Protein AF-C0W5U9-F1 (afdb_monomer)

Mean predicted aligned error: 17.36 Å

Secondary structure (DSSP, 8-state):
--------------SHHHHHHHHHHS--HHHHHHHHHHHHHHHHHHHHHHHHHHHHHHHHH---GGG---SSHHHHHHHHHHHHHHHHHHSPPP-PPP--------S---------HHHHHHHHHHHHHT--

pLDDT: mean 80.81, std 14.6, range [40.78, 96.38]

Structure (mmCIF, N/CA/C/O backbone):
data_AF-C0W5U9-F1
#
_entry.id   AF-C0W5U9-F1
#
loop_
_atom_site.group_PDB
_atom_site.id
_atom_site.type_symbol
_atom_site.label_atom_id
_atom_site.label_alt_id
_atom_site.label_comp_id
_atom_site.label_asym_id
_atom_site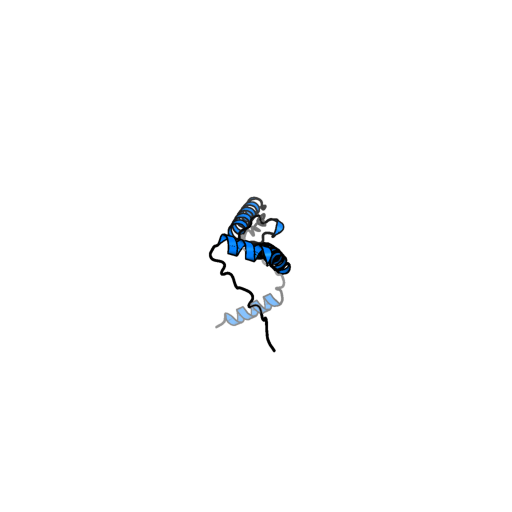.label_entity_id
_atom_site.label_seq_id
_atom_site.pdbx_PDB_ins_code
_atom_site.Cartn_x
_atom_site.Cartn_y
_atom_site.Cartn_z
_atom_site.occupancy
_atom_site.B_iso_or_equiv
_atom_site.auth_seq_id
_atom_site.auth_comp_id
_atom_site.auth_asym_id
_atom_site.auth_atom_id
_atom_site.pdbx_PDB_model_num
ATOM 1 N N . MET A 1 1 ? 40.653 -14.085 -58.252 1.00 40.78 1 MET A N 1
ATOM 2 C CA . MET A 1 1 ? 41.793 -13.172 -58.024 1.00 40.78 1 MET A CA 1
ATOM 3 C C . MET A 1 1 ? 41.263 -11.750 -58.123 1.00 40.78 1 MET A C 1
ATOM 5 O O . MET A 1 1 ? 40.642 -11.483 -59.145 1.00 40.78 1 MET A O 1
ATOM 9 N N . PRO A 1 2 ? 41.560 -10.839 -57.188 1.00 46.75 2 PRO A N 1
ATOM 10 C CA . PRO A 1 2 ? 41.322 -10.885 -55.741 1.00 46.75 2 PRO A CA 1
ATOM 11 C C . PRO A 1 2 ? 40.430 -9.712 -55.250 1.00 46.75 2 PRO A C 1
ATOM 13 O O . PRO A 1 2 ? 40.371 -8.662 -55.879 1.00 46.75 2 PRO A O 1
ATOM 16 N N . ASP A 1 3 ? 39.726 -9.972 -54.149 1.00 53.53 3 ASP A N 1
ATOM 17 C CA . ASP A 1 3 ? 39.347 -9.135 -52.996 1.00 53.53 3 ASP A CA 1
ATOM 18 C C . ASP A 1 3 ? 39.205 -7.605 -53.115 1.00 53.53 3 ASP A C 1
ATOM 20 O O . ASP A 1 3 ? 40.158 -6.872 -53.367 1.00 53.53 3 ASP A O 1
ATOM 24 N N . ALA A 1 4 ? 38.027 -7.128 -52.708 1.00 53.69 4 ALA A N 1
ATOM 25 C CA . ALA A 1 4 ? 37.893 -5.898 -51.935 1.00 53.69 4 ALA A CA 1
ATOM 26 C C . ALA A 1 4 ? 36.860 -6.148 -50.828 1.00 53.69 4 ALA A C 1
ATOM 28 O O . ALA A 1 4 ? 35.724 -5.682 -50.876 1.00 53.69 4 ALA A O 1
ATOM 29 N N . ASP A 1 5 ? 37.265 -6.964 -49.856 1.00 56.88 5 ASP A N 1
ATOM 30 C CA . ASP A 1 5 ? 36.725 -6.918 -48.502 1.00 56.88 5 ASP A CA 1
ATOM 31 C C . ASP A 1 5 ? 37.101 -5.536 -47.949 1.00 56.88 5 ASP A C 1
ATOM 33 O O . ASP A 1 5 ? 38.198 -5.340 -47.431 1.00 56.88 5 ASP A O 1
ATOM 37 N N . THR A 1 6 ? 36.279 -4.519 -48.230 1.00 59.97 6 THR A N 1
ATOM 38 C CA . THR A 1 6 ? 36.430 -3.195 -47.618 1.00 59.97 6 THR A CA 1
ATOM 39 C C . THR A 1 6 ? 36.214 -3.391 -46.125 1.00 59.97 6 THR A C 1
ATOM 41 O O . THR A 1 6 ? 35.080 -3.689 -45.739 1.00 59.97 6 THR A O 1
ATOM 44 N N . PRO A 1 7 ? 37.252 -3.256 -45.279 1.00 56.06 7 PRO A N 1
ATOM 45 C CA . PRO A 1 7 ? 37.036 -3.308 -43.850 1.00 56.06 7 PRO A CA 1
ATOM 46 C C . PRO A 1 7 ? 36.105 -2.149 -43.518 1.00 56.06 7 PRO A C 1
ATOM 48 O O . PRO A 1 7 ? 36.404 -1.003 -43.846 1.00 56.06 7 PRO A O 1
ATOM 51 N N . THR A 1 8 ? 3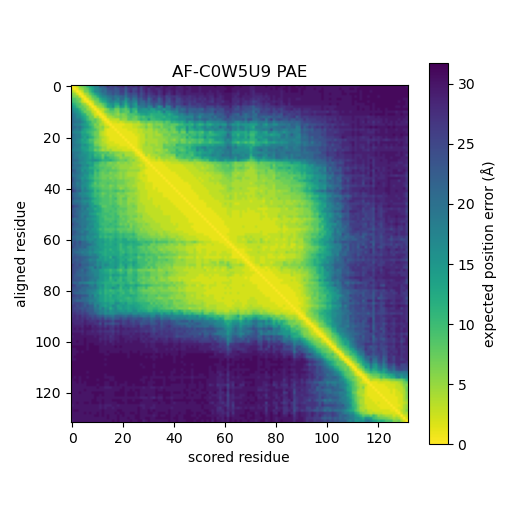4.952 -2.447 -42.923 1.00 63.91 8 THR A N 1
ATOM 52 C CA . THR A 1 8 ? 34.092 -1.434 -42.319 1.00 63.91 8 THR A CA 1
ATOM 53 C C . THR A 1 8 ? 34.971 -0.618 -41.375 1.00 63.91 8 THR A C 1
ATOM 55 O O . THR A 1 8 ? 35.405 -1.133 -40.344 1.00 63.91 8 THR A O 1
ATOM 58 N N . GLU A 1 9 ? 35.322 0.608 -41.766 1.00 59.59 9 GLU A N 1
ATOM 59 C CA . GLU A 1 9 ? 36.141 1.500 -40.953 1.00 59.59 9 GLU A CA 1
ATOM 60 C C . GLU A 1 9 ? 35.371 1.775 -39.661 1.00 59.59 9 GLU A C 1
ATOM 62 O O . GLU A 1 9 ? 34.356 2.469 -39.641 1.00 59.59 9 GLU A O 1
ATOM 67 N N . PHE A 1 10 ? 35.811 1.142 -38.575 1.00 58.50 10 PHE A N 1
ATOM 68 C CA . PHE A 1 10 ? 35.288 1.402 -37.246 1.00 58.50 10 PHE A CA 1
ATOM 69 C C . PHE A 1 10 ? 35.856 2.747 -36.798 1.00 58.50 10 PHE A C 1
ATOM 71 O O . PHE A 1 10 ? 36.955 2.806 -36.242 1.00 58.50 10 PHE A O 1
ATOM 78 N N . GLU A 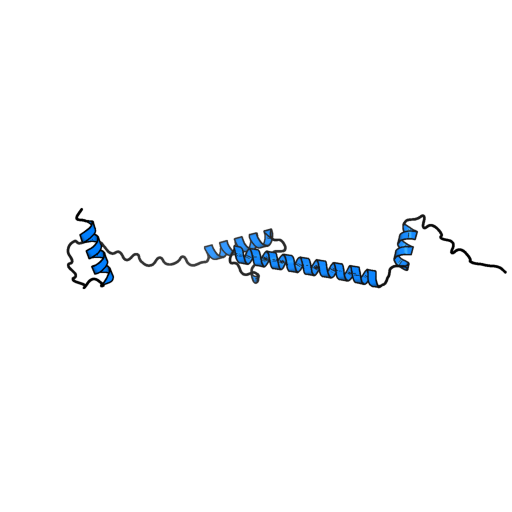1 11 ? 35.146 3.838 -37.084 1.00 70.94 11 GLU A N 1
ATOM 79 C CA . GLU A 1 11 ? 35.492 5.133 -36.507 1.00 70.94 11 GLU A CA 1
ATOM 80 C C . GLU A 1 11 ? 35.202 5.091 -35.000 1.00 70.94 11 GLU A C 1
ATOM 82 O O . GLU A 1 11 ? 34.051 4.895 -34.594 1.00 70.94 11 GLU A O 1
ATOM 87 N N . PRO A 1 12 ? 36.224 5.229 -34.136 1.00 75.25 12 PRO A N 1
ATOM 88 C CA . PRO A 1 12 ? 36.000 5.214 -32.705 1.00 75.25 12 PRO A CA 1
ATOM 89 C C . PRO A 1 12 ? 35.176 6.441 -32.320 1.00 75.25 12 PRO A C 1
ATOM 91 O O . PRO A 1 12 ? 35.543 7.582 -32.604 1.00 75.25 12 PRO A O 1
ATOM 94 N N . ILE A 1 13 ? 34.076 6.207 -31.616 1.00 74.00 13 ILE A N 1
ATOM 95 C CA . ILE A 1 13 ? 33.302 7.273 -30.993 1.00 74.00 13 ILE A CA 1
ATOM 96 C C . ILE A 1 13 ? 34.154 7.855 -29.856 1.00 74.00 13 ILE A C 1
ATOM 98 O O . ILE A 1 13 ? 34.289 7.258 -28.790 1.00 74.00 13 ILE A O 1
ATOM 102 N N . THR A 1 14 ? 34.787 9.000 -30.106 1.00 83.56 14 THR A N 1
ATOM 103 C CA . THR A 1 14 ? 35.732 9.633 -29.165 1.00 83.56 14 THR A CA 1
ATOM 104 C C . THR A 1 14 ? 35.085 10.675 -28.256 1.00 83.56 14 THR A C 1
ATOM 106 O O . THR A 1 14 ? 35.724 11.150 -27.316 1.00 83.56 14 THR A O 1
ATOM 109 N N . THR A 1 15 ? 33.821 11.025 -28.503 1.00 87.88 15 THR A N 1
ATOM 110 C CA . THR A 1 15 ? 33.077 12.022 -27.729 1.00 87.88 15 THR A CA 1
ATOM 111 C C . THR A 1 15 ? 31.788 11.428 -27.175 1.00 87.88 15 THR A C 1
ATOM 113 O O . THR A 1 15 ? 31.134 10.604 -27.813 1.00 87.88 15 THR A O 1
ATOM 116 N N . GLN A 1 16 ? 31.408 11.863 -25.973 1.00 86.06 16 GLN A N 1
ATOM 117 C CA . GLN A 1 16 ? 30.181 11.408 -25.318 1.00 86.06 16 GLN A CA 1
ATOM 118 C C . GLN A 1 16 ? 28.930 11.780 -26.127 1.00 86.06 16 GLN A C 1
ATOM 120 O O . GLN A 1 16 ? 28.040 10.958 -26.290 1.00 86.06 16 GLN A O 1
ATOM 125 N N . GLU A 1 17 ? 28.913 12.972 -26.726 1.00 85.88 17 GLU A N 1
ATOM 126 C CA . GLU A 1 17 ? 27.823 13.417 -27.600 1.00 85.88 17 GLU A CA 1
ATOM 127 C C . GLU A 1 17 ? 27.634 12.495 -28.817 1.00 85.88 17 GLU A C 1
ATOM 129 O O . GLU A 1 17 ? 26.507 12.146 -29.165 1.00 85.88 17 GLU A O 1
ATOM 134 N N . ALA A 1 18 ? 28.727 12.032 -29.434 1.00 84.38 18 ALA A N 1
ATOM 135 C CA . ALA A 1 18 ? 28.647 11.085 -30.544 1.00 84.38 18 ALA A CA 1
ATOM 136 C C . ALA A 1 18 ? 28.205 9.683 -30.083 1.00 84.38 18 ALA A C 1
ATOM 138 O O . ALA A 1 18 ? 27.534 8.977 -30.836 1.00 84.38 18 ALA A O 1
ATOM 139 N N . ALA A 1 19 ? 28.526 9.288 -28.846 1.00 83.69 19 ALA A N 1
ATOM 140 C CA . ALA A 1 19 ? 28.061 8.028 -28.262 1.00 83.69 19 ALA A CA 1
ATOM 141 C C . ALA A 1 19 ? 26.553 8.055 -28.013 1.00 83.69 19 ALA A C 1
ATOM 143 O O . ALA A 1 19 ? 25.851 7.127 -28.413 1.00 83.69 19 ALA A O 1
ATOM 144 N N . ASP A 1 20 ? 26.051 9.143 -27.434 1.00 86.00 20 ASP A N 1
ATOM 145 C CA . ASP A 1 20 ? 24.629 9.322 -27.153 1.00 86.00 20 ASP A CA 1
ATOM 146 C C . ASP A 1 20 ? 23.812 9.385 -28.457 1.00 86.00 20 ASP A C 1
ATOM 148 O O . ASP A 1 20 ? 22.760 8.753 -28.561 1.00 86.00 20 ASP A O 1
ATOM 152 N N . ALA A 1 21 ? 24.325 10.059 -29.495 1.00 85.12 21 ALA A N 1
ATOM 153 C CA . ALA A 1 21 ? 23.699 10.094 -30.819 1.00 85.12 21 ALA A CA 1
ATOM 154 C C . ALA A 1 21 ? 23.676 8.715 -31.508 1.00 85.12 21 ALA A C 1
ATOM 156 O O . ALA A 1 21 ? 22.687 8.353 -32.155 1.00 85.12 21 ALA A O 1
ATOM 157 N N . TYR A 1 22 ? 24.741 7.920 -31.359 1.00 84.06 22 TYR A N 1
ATOM 158 C CA . TYR A 1 22 ? 24.792 6.554 -31.881 1.00 84.06 22 TYR A CA 1
ATOM 159 C C . TYR A 1 22 ? 23.784 5.648 -31.167 1.00 84.06 22 TYR A C 1
ATOM 161 O O . TYR A 1 22 ? 23.008 4.959 -31.822 1.00 84.06 22 TYR A O 1
ATOM 169 N N . VAL A 1 23 ? 23.724 5.705 -29.834 1.00 85.81 23 VAL A N 1
ATOM 170 C CA . VAL A 1 23 ? 22.742 4.948 -29.044 1.00 85.81 23 VAL A CA 1
ATOM 171 C C . VAL A 1 23 ? 21.319 5.360 -29.409 1.00 85.81 23 VAL A C 1
ATOM 173 O O . VAL A 1 23 ? 20.495 4.488 -29.651 1.00 85.81 23 VAL A O 1
ATOM 176 N N . ALA A 1 24 ? 21.033 6.658 -29.527 1.00 83.19 24 ALA A N 1
ATOM 177 C CA . ALA A 1 24 ? 19.706 7.147 -29.899 1.00 83.19 24 ALA A CA 1
ATOM 178 C C . ALA A 1 24 ? 19.265 6.691 -31.302 1.00 83.19 24 ALA A C 1
ATOM 180 O O . ALA A 1 24 ? 18.083 6.444 -31.521 1.00 83.19 24 ALA A O 1
ATOM 181 N N . SER A 1 25 ? 20.201 6.564 -32.247 1.00 83.12 25 SER A N 1
ATOM 182 C CA . SER A 1 25 ? 19.919 6.119 -33.622 1.00 83.12 25 SER A CA 1
ATOM 183 C C . SER A 1 25 ? 19.889 4.597 -33.798 1.00 83.12 25 SER A C 1
ATOM 185 O O . SER A 1 25 ? 19.340 4.122 -34.789 1.00 83.12 25 SER A O 1
ATOM 187 N N . HIS A 1 26 ? 20.452 3.838 -32.854 1.00 84.19 26 HIS A N 1
ATOM 188 C CA . HIS A 1 26 ? 20.548 2.373 -32.910 1.00 84.19 26 HIS A CA 1
ATOM 189 C C . HIS A 1 26 ? 19.800 1.686 -31.761 1.00 84.19 26 HIS A C 1
ATOM 191 O O . HIS A 1 26 ? 20.011 0.498 -31.504 1.00 84.19 26 HIS A O 1
ATOM 197 N N . LEU A 1 27 ? 18.939 2.420 -31.053 1.00 85.00 27 LEU A N 1
ATOM 198 C CA . LEU A 1 27 ? 18.144 1.873 -29.966 1.00 85.00 27 LEU A CA 1
ATOM 199 C C . LEU A 1 27 ? 17.089 0.922 -30.547 1.00 85.00 27 LEU A C 1
ATOM 201 O O . LEU A 1 27 ? 16.296 1.354 -31.382 1.00 85.00 27 LEU A O 1
ATOM 205 N N . PRO A 1 28 ? 17.052 -0.358 -30.139 1.00 85.25 28 PRO A N 1
ATOM 206 C CA . PRO A 1 28 ? 16.000 -1.262 -30.586 1.00 85.25 28 PRO A CA 1
ATOM 207 C C . PRO A 1 28 ? 14.633 -0.758 -30.111 1.00 85.25 28 PRO A C 1
ATOM 209 O O . PRO A 1 28 ? 14.508 -0.365 -28.952 1.00 85.25 28 PRO A O 1
ATOM 212 N N . ASP A 1 29 ? 13.601 -0.833 -30.952 1.00 80.69 29 ASP A N 1
ATOM 213 C CA . ASP A 1 29 ? 12.235 -0.403 -30.592 1.00 80.69 29 ASP A CA 1
ATOM 214 C C . ASP A 1 29 ? 11.721 -1.089 -29.306 1.00 80.69 29 ASP A C 1
ATOM 216 O O . ASP A 1 29 ? 11.036 -0.485 -28.477 1.00 80.69 29 ASP A O 1
ATOM 220 N N . ASP A 1 30 ? 12.139 -2.337 -29.075 1.00 84.81 30 ASP A N 1
ATOM 221 C CA . ASP A 1 30 ? 11.808 -3.120 -27.879 1.00 84.81 30 ASP A CA 1
ATOM 222 C C . ASP A 1 30 ? 12.383 -2.536 -26.575 1.00 84.81 30 ASP A C 1
ATOM 224 O O . ASP A 1 30 ? 11.894 -2.844 -25.486 1.00 84.81 30 ASP A O 1
ATOM 228 N N . TYR A 1 31 ? 13.415 -1.692 -26.653 1.00 87.44 31 TYR A N 1
ATOM 229 C CA . TYR A 1 31 ? 14.049 -1.094 -25.481 1.00 87.44 31 TYR A CA 1
ATOM 230 C C . TYR A 1 31 ? 13.133 -0.078 -24.797 1.00 87.44 31 TYR A C 1
ATOM 232 O O . TYR A 1 31 ? 12.964 -0.124 -23.577 1.00 87.44 31 TYR A O 1
ATOM 240 N N . GLN A 1 32 ? 12.486 0.799 -25.572 1.00 87.38 32 GLN A N 1
ATOM 241 C CA . GLN A 1 32 ? 11.542 1.766 -25.011 1.00 87.38 32 GLN A CA 1
ATOM 242 C C . GLN A 1 32 ? 10.339 1.045 -24.394 1.00 87.38 32 GLN A C 1
ATOM 244 O O . GLN A 1 32 ? 9.937 1.347 -23.271 1.00 87.3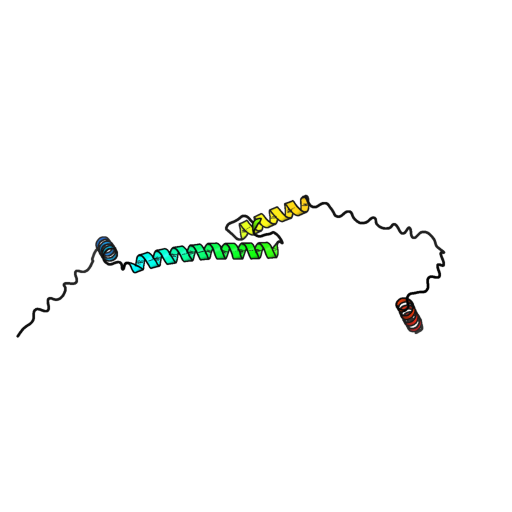8 32 GLN A O 1
ATOM 249 N N . HIS A 1 33 ? 9.839 0.005 -25.066 1.00 89.38 33 HIS A N 1
ATOM 250 C CA . HIS A 1 33 ? 8.787 -0.852 -24.524 1.00 89.38 33 HIS A CA 1
ATOM 251 C C . HIS A 1 33 ? 9.191 -1.549 -23.218 1.00 89.38 33 HIS A C 1
ATOM 253 O O . HIS A 1 33 ? 8.363 -1.695 -22.315 1.00 89.38 33 HIS A O 1
ATOM 259 N N . ALA A 1 34 ? 10.450 -1.973 -23.086 1.00 90.81 34 ALA A N 1
ATOM 260 C CA . ALA A 1 34 ? 10.959 -2.560 -21.851 1.00 90.81 34 ALA A CA 1
ATOM 261 C C . ALA A 1 34 ? 11.004 -1.542 -20.700 1.00 90.81 34 ALA A C 1
ATOM 263 O O . ALA A 1 34 ? 10.627 -1.893 -19.581 1.00 90.81 34 ALA A O 1
ATOM 264 N N . ILE A 1 35 ? 11.400 -0.292 -20.971 1.00 92.88 35 ILE A N 1
ATOM 265 C CA . ILE A 1 35 ? 11.384 0.798 -19.981 1.00 92.88 35 ILE A CA 1
ATOM 266 C C . ILE A 1 35 ? 9.956 1.095 -19.530 1.00 92.88 35 ILE A C 1
ATOM 268 O O . ILE A 1 35 ? 9.687 1.119 -18.330 1.00 92.88 35 ILE A O 1
ATOM 272 N N . ASP A 1 36 ? 9.029 1.265 -20.472 1.00 94.00 36 ASP A N 1
ATOM 273 C CA . ASP A 1 36 ? 7.637 1.586 -20.153 1.00 94.00 36 ASP A CA 1
ATOM 274 C C . ASP A 1 36 ? 6.995 0.468 -19.318 1.00 94.00 36 ASP A C 1
ATOM 276 O O . ASP A 1 36 ? 6.285 0.718 -18.339 1.00 94.00 36 ASP A O 1
ATOM 280 N N . ARG A 1 37 ? 7.302 -0.792 -19.652 1.00 94.56 37 ARG A N 1
ATOM 281 C CA . ARG A 1 37 ? 6.859 -1.953 -18.877 1.00 94.56 37 ARG A CA 1
ATOM 282 C C . ARG A 1 37 ? 7.481 -1.985 -17.483 1.00 94.56 37 ARG A C 1
ATOM 284 O O . ARG A 1 37 ? 6.777 -2.320 -16.533 1.00 94.56 37 ARG A O 1
ATOM 291 N N . ALA A 1 38 ? 8.766 -1.664 -17.349 1.00 95.44 38 ALA A N 1
ATOM 292 C CA . ALA A 1 38 ? 9.429 -1.592 -16.051 1.00 95.44 38 ALA A CA 1
ATOM 293 C C . ALA A 1 38 ? 8.781 -0.519 -15.163 1.00 95.44 38 ALA A C 1
ATOM 295 O O . ALA A 1 38 ? 8.387 -0.824 -14.040 1.00 95.44 38 ALA A O 1
ATOM 296 N N . ALA A 1 39 ? 8.549 0.681 -15.700 1.00 96.25 39 ALA A N 1
ATOM 297 C CA . ALA A 1 39 ? 7.886 1.768 -14.983 1.00 96.25 39 ALA A CA 1
ATOM 298 C C . ALA A 1 39 ? 6.454 1.400 -14.548 1.00 96.25 39 ALA A C 1
ATOM 300 O O . ALA A 1 39 ? 6.035 1.706 -13.429 1.00 96.25 39 ALA A O 1
ATOM 301 N N . GLN A 1 40 ? 5.698 0.699 -15.401 1.00 96.38 40 GLN A N 1
ATOM 302 C CA . GLN A 1 40 ? 4.363 0.215 -15.043 1.00 96.38 40 GLN A CA 1
ATOM 303 C C . GLN A 1 40 ? 4.415 -0.823 -13.913 1.00 96.38 40 GLN A C 1
ATOM 305 O O . GLN A 1 40 ? 3.634 -0.740 -12.968 1.00 96.38 40 GLN A O 1
ATOM 310 N N . LEU A 1 41 ? 5.355 -1.770 -13.975 1.00 95.88 41 LEU A N 1
ATOM 311 C CA . LEU A 1 41 ? 5.522 -2.785 -12.932 1.00 95.88 41 LEU A CA 1
ATOM 312 C C . LEU A 1 41 ? 5.947 -2.174 -11.594 1.00 95.88 41 LEU A C 1
ATOM 314 O O . LEU A 1 41 ? 5.481 -2.623 -10.551 1.00 95.88 41 LEU A O 1
ATOM 318 N N . GLU A 1 42 ? 6.797 -1.148 -11.607 1.00 95.38 42 GLU A N 1
ATOM 319 C CA . GLU A 1 42 ? 7.180 -0.412 -10.398 1.00 95.38 42 GLU A CA 1
ATOM 320 C C . GLU A 1 42 ? 5.976 0.276 -9.751 1.00 95.38 42 GLU A C 1
ATOM 322 O O . GLU A 1 42 ? 5.807 0.218 -8.531 1.00 95.38 42 GLU A O 1
ATOM 327 N N . LYS A 1 43 ? 5.095 0.867 -10.565 1.00 95.50 43 LYS A N 1
ATOM 328 C CA . LYS A 1 43 ? 3.847 1.466 -10.086 1.00 95.50 43 LYS A CA 1
ATOM 329 C C . LYS A 1 43 ? 2.909 0.421 -9.479 1.00 95.50 43 LYS A C 1
ATOM 331 O O . LYS A 1 43 ? 2.444 0.603 -8.355 1.00 95.50 43 LYS A O 1
ATOM 336 N N . ASP A 1 44 ? 2.684 -0.686 -10.180 1.00 93.81 44 ASP A N 1
ATOM 337 C CA . ASP A 1 44 ? 1.813 -1.768 -9.706 1.00 93.81 44 ASP A CA 1
ATOM 338 C C . ASP A 1 44 ? 2.358 -2.406 -8.415 1.00 93.81 44 ASP A C 1
ATOM 340 O O . ASP A 1 44 ? 1.603 -2.790 -7.513 1.00 93.81 44 ASP A O 1
ATOM 344 N N . LEU A 1 45 ? 3.686 -2.492 -8.297 1.00 95.44 45 LEU A N 1
ATOM 345 C CA . LEU A 1 45 ? 4.373 -2.959 -7.099 1.00 95.44 45 LEU A CA 1
ATOM 346 C C . LEU A 1 45 ? 4.176 -1.986 -5.934 1.00 95.44 45 LEU A C 1
ATOM 348 O O . LEU A 1 45 ? 3.858 -2.439 -4.833 1.00 95.44 45 LEU A O 1
ATOM 352 N N . ALA A 1 46 ? 4.308 -0.676 -6.156 1.00 92.94 46 ALA A N 1
ATOM 353 C CA . ALA A 1 46 ? 4.062 0.333 -5.127 1.00 92.94 46 ALA A CA 1
ATOM 354 C C . ALA A 1 46 ? 2.606 0.290 -4.622 1.00 92.94 46 ALA A C 1
ATOM 356 O O . ALA A 1 46 ? 2.368 0.285 -3.410 1.00 92.94 46 ALA A O 1
ATOM 357 N N . ASP A 1 47 ? 1.636 0.165 -5.532 1.00 92.75 47 ASP A N 1
ATOM 358 C CA . ASP A 1 47 ? 0.217 0.034 -5.186 1.00 92.75 47 ASP A CA 1
ATOM 359 C C . ASP A 1 47 ? -0.055 -1.252 -4.387 1.00 92.75 47 ASP A C 1
ATOM 361 O O . ASP A 1 47 ? -0.748 -1.231 -3.363 1.00 92.75 47 ASP A O 1
ATOM 365 N N . SER A 1 48 ? 0.559 -2.368 -4.790 1.00 92.81 48 SER A N 1
ATOM 366 C CA . SER A 1 48 ? 0.450 -3.652 -4.087 1.00 92.81 48 SER A CA 1
ATOM 367 C C . SER A 1 48 ? 1.069 -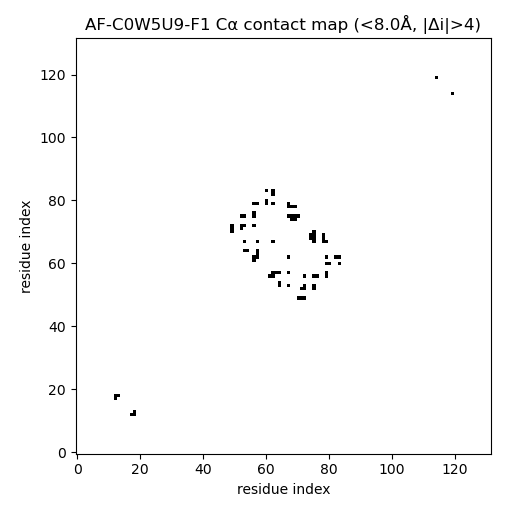3.604 -2.689 1.00 92.81 48 SER A C 1
ATOM 369 O O . SER A 1 48 ? 0.472 -4.087 -1.725 1.00 92.81 48 SER A O 1
ATOM 371 N N . GLN A 1 49 ? 2.248 -2.995 -2.542 1.00 93.56 49 GLN A N 1
ATOM 372 C CA . GLN A 1 49 ? 2.908 -2.822 -1.246 1.00 93.56 49 GLN A CA 1
ATOM 373 C C . GLN A 1 49 ? 2.070 -1.965 -0.300 1.00 93.56 49 GLN A C 1
ATOM 375 O O . GLN A 1 49 ? 1.910 -2.315 0.872 1.00 93.56 49 GLN A O 1
ATOM 380 N N . ARG A 1 50 ? 1.474 -0.885 -0.812 1.00 92.62 50 ARG A N 1
ATOM 381 C CA . ARG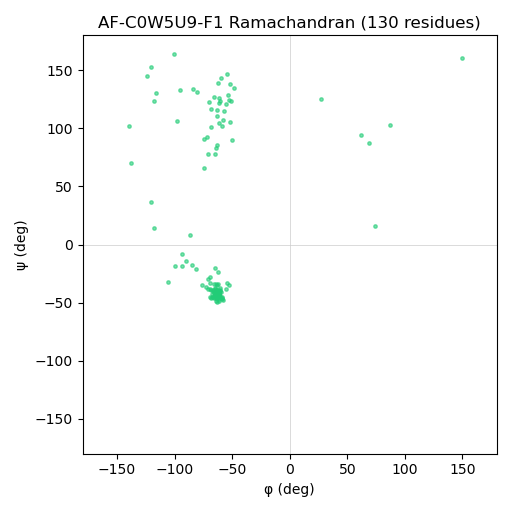 A 1 50 ? 0.558 -0.041 -0.045 1.00 92.62 50 ARG A CA 1
ATOM 382 C C . ARG A 1 50 ? -0.684 -0.814 0.395 1.00 92.62 50 ARG A C 1
ATOM 384 O O . ARG A 1 50 ? -1.064 -0.727 1.561 1.00 92.62 50 ARG A O 1
ATOM 391 N N . ALA A 1 51 ? -1.297 -1.589 -0.499 1.00 92.06 51 ALA A N 1
ATOM 392 C CA . ALA A 1 51 ? -2.461 -2.411 -0.171 1.00 92.06 51 ALA A CA 1
ATOM 393 C C . ALA A 1 51 ? -2.135 -3.462 0.905 1.00 92.06 51 ALA A C 1
ATOM 395 O O . ALA A 1 51 ? -2.900 -3.638 1.857 1.00 92.06 51 ALA A O 1
ATOM 396 N N . LEU A 1 52 ? -0.968 -4.109 0.807 1.00 93.69 52 LEU A N 1
ATOM 397 C CA . LEU A 1 52 ? -0.479 -5.037 1.826 1.00 93.69 52 LEU A CA 1
ATOM 398 C C . LEU A 1 52 ? -0.272 -4.335 3.171 1.00 93.69 52 LEU A C 1
ATOM 400 O O . LEU A 1 52 ? -0.785 -4.818 4.181 1.00 93.69 52 LEU A O 1
ATOM 404 N N . ALA A 1 53 ? 0.404 -3.185 3.196 1.00 92.81 53 ALA A N 1
ATOM 405 C CA . ALA A 1 53 ? 0.602 -2.410 4.418 1.00 92.81 53 ALA A CA 1
ATOM 406 C C . ALA A 1 53 ? -0.740 -2.007 5.051 1.00 92.81 53 ALA A C 1
ATOM 408 O O . ALA A 1 53 ? -0.948 -2.216 6.246 1.00 92.81 53 ALA A O 1
ATOM 409 N N . ALA A 1 54 ? -1.690 -1.522 4.250 1.00 93.25 54 ALA A N 1
ATOM 410 C CA . ALA A 1 54 ? -3.017 -1.155 4.730 1.00 93.25 54 ALA A CA 1
ATOM 411 C C . ALA A 1 54 ? -3.784 -2.365 5.291 1.00 93.25 54 ALA A C 1
ATOM 413 O O . ALA A 1 54 ? -4.403 -2.255 6.348 1.00 93.25 54 ALA A O 1
ATOM 414 N N . SER A 1 55 ? -3.688 -3.538 4.653 1.00 92.88 55 SER A N 1
ATOM 415 C CA . SER A 1 55 ? -4.302 -4.775 5.156 1.00 92.88 55 SER A CA 1
ATOM 416 C C . SER A 1 55 ? -3.708 -5.231 6.496 1.00 92.88 55 SER A C 1
ATOM 418 O O . SER A 1 55 ? -4.444 -5.647 7.392 1.00 92.88 55 SER A O 1
ATOM 420 N N . GLN A 1 56 ? -2.389 -5.095 6.673 1.00 93.06 56 GLN A N 1
ATOM 421 C CA . GLN A 1 56 ? -1.696 -5.443 7.915 1.00 93.06 56 GLN A CA 1
ATOM 422 C C . GLN A 1 56 ? -2.084 -4.497 9.053 1.00 93.06 56 GLN A C 1
ATOM 424 O O . GLN A 1 56 ? -2.403 -4.952 10.152 1.00 93.06 56 GLN A O 1
ATOM 429 N N . VAL A 1 57 ? -2.113 -3.189 8.783 1.00 93.94 57 VAL A N 1
ATOM 430 C CA . VAL A 1 57 ? -2.548 -2.180 9.758 1.00 93.94 57 VAL A CA 1
ATOM 431 C C . VAL A 1 57 ? -4.013 -2.394 10.128 1.00 93.94 57 VAL A C 1
ATOM 433 O O . VAL A 1 57 ? -4.350 -2.377 11.313 1.00 93.94 57 VAL A O 1
ATOM 436 N N . ALA A 1 58 ? -4.880 -2.665 9.152 1.00 93.06 58 ALA A N 1
ATOM 437 C CA . ALA A 1 58 ? -6.287 -2.967 9.388 1.00 93.06 58 ALA A CA 1
ATOM 438 C C . ALA A 1 58 ? -6.470 -4.197 10.290 1.00 93.06 58 ALA A C 1
ATOM 440 O O . ALA A 1 58 ? -7.207 -4.136 11.275 1.00 93.06 58 ALA A O 1
ATOM 441 N N . ALA A 1 59 ? -5.747 -5.287 10.014 1.00 91.75 59 ALA A N 1
ATOM 442 C CA . ALA A 1 59 ? -5.783 -6.499 10.830 1.00 91.75 59 ALA A CA 1
ATOM 443 C C . ALA A 1 59 ? -5.275 -6.262 12.264 1.00 91.75 59 ALA A C 1
ATOM 445 O O . ALA A 1 59 ? -5.862 -6.770 13.217 1.00 91.75 59 ALA A O 1
ATOM 446 N N . ALA A 1 60 ? -4.215 -5.466 12.432 1.00 92.44 60 ALA A N 1
ATOM 447 C CA . ALA A 1 60 ? -3.637 -5.173 13.742 1.00 92.44 60 ALA A CA 1
ATOM 448 C C . ALA A 1 60 ? -4.507 -4.227 14.591 1.00 92.44 60 ALA A C 1
ATOM 450 O O . ALA A 1 60 ? -4.580 -4.363 15.812 1.00 92.44 60 ALA A O 1
ATOM 451 N N . THR A 1 61 ? -5.160 -3.251 13.959 1.00 91.19 61 THR A N 1
ATOM 452 C CA . THR A 1 61 ? -5.881 -2.167 14.650 1.00 91.19 61 THR A CA 1
ATOM 453 C C . THR A 1 61 ? -7.392 -2.396 14.728 1.00 91.19 61 THR A C 1
ATOM 455 O O . THR A 1 61 ? -8.065 -1.786 15.566 1.00 91.19 61 THR A O 1
ATOM 458 N N . GLY A 1 62 ? -7.926 -3.287 13.887 1.00 90.88 62 GLY A N 1
ATOM 459 C CA . GLY A 1 62 ? -9.358 -3.536 13.731 1.00 90.88 62 GLY A CA 1
ATOM 460 C C . GLY A 1 62 ? -10.096 -2.424 12.979 1.00 90.88 62 GLY A C 1
ATOM 461 O O . GLY A 1 62 ? -11.318 -2.333 13.082 1.00 90.88 62 GLY A O 1
ATOM 462 N N . VAL A 1 63 ? -9.369 -1.552 12.274 1.00 92.62 63 VAL A N 1
ATOM 463 C CA . VAL A 1 63 ? -9.928 -0.470 11.452 1.00 92.62 63 VAL A CA 1
ATOM 464 C C . VAL A 1 63 ? -10.044 -0.954 10.000 1.00 92.62 63 VAL A C 1
ATOM 466 O O . VAL A 1 63 ? -9.084 -1.530 9.496 1.00 92.62 63 VAL A O 1
ATOM 469 N N . PRO A 1 64 ? -11.176 -0.747 9.300 1.00 92.81 64 PRO A N 1
ATOM 470 C CA . PRO A 1 64 ? -11.309 -1.127 7.893 1.00 92.81 64 PRO A CA 1
ATOM 471 C C . PRO A 1 64 ? -10.291 -0.419 6.995 1.00 92.81 64 PRO A C 1
ATOM 473 O O . PRO A 1 64 ? -10.029 0.768 7.175 1.00 92.81 64 PRO A O 1
ATOM 476 N N . VAL A 1 65 ? -9.784 -1.124 5.979 1.00 92.06 65 VAL A N 1
ATOM 477 C CA . VAL A 1 65 ? -8.813 -0.583 5.007 1.00 92.06 65 VAL A CA 1
ATOM 478 C C . VAL A 1 65 ? -9.336 0.686 4.327 1.00 92.06 65 VAL A C 1
ATOM 480 O O . VAL A 1 65 ? -8.585 1.638 4.160 1.00 92.06 65 VAL A O 1
ATOM 483 N N . GLU A 1 66 ? -10.633 0.732 4.008 1.00 92.44 66 GLU A N 1
ATOM 484 C CA . GLU A 1 66 ? -11.297 1.879 3.365 1.00 92.44 66 GLU A CA 1
ATOM 485 C C . GLU A 1 66 ? -11.258 3.165 4.205 1.00 92.44 66 GLU A C 1
ATOM 487 O O . GLU A 1 66 ? -11.363 4.261 3.660 1.00 92.44 66 GLU A O 1
ATOM 492 N N . ALA A 1 67 ? -11.108 3.043 5.527 1.00 91.06 67 ALA A N 1
ATOM 493 C CA . ALA A 1 67 ? -11.026 4.183 6.434 1.00 91.06 67 ALA A CA 1
ATOM 494 C C . ALA A 1 67 ? -9.583 4.670 6.649 1.00 91.06 67 ALA A C 1
ATOM 496 O O . ALA A 1 67 ? -9.389 5.764 7.177 1.00 91.06 67 ALA A O 1
ATOM 497 N N . LEU A 1 68 ? -8.571 3.881 6.267 1.00 92.56 68 LEU A N 1
ATOM 498 C CA . LEU A 1 68 ? -7.168 4.237 6.462 1.00 92.56 68 LEU A CA 1
ATOM 499 C C . LEU A 1 68 ? -6.693 5.208 5.380 1.00 92.56 68 LEU A C 1
ATOM 501 O O . LEU A 1 68 ? -6.844 4.976 4.182 1.00 92.56 68 LEU A O 1
ATOM 505 N N . THR A 1 69 ? -6.050 6.285 5.817 1.00 91.00 69 THR A N 1
ATOM 506 C CA . THR A 1 69 ? -5.490 7.315 4.939 1.00 91.00 69 THR A CA 1
ATOM 507 C C . THR A 1 69 ? -3.980 7.360 5.090 1.00 91.00 69 THR A C 1
ATOM 509 O O . THR A 1 69 ? -3.481 7.456 6.208 1.00 91.00 69 THR A O 1
ATOM 512 N N . GLY A 1 70 ? -3.257 7.333 3.975 1.00 89.62 70 GLY A N 1
ATOM 513 C CA . GLY A 1 70 ? -1.797 7.372 3.976 1.00 89.62 70 GLY A CA 1
ATOM 514 C C . GLY A 1 70 ? -1.197 6.618 2.800 1.00 89.62 70 GLY A C 1
ATOM 515 O O . GLY A 1 70 ? -1.863 5.794 2.160 1.00 89.62 70 GLY A O 1
ATOM 516 N N . THR A 1 71 ? 0.054 6.935 2.504 1.00 86.50 71 THR A N 1
ATOM 517 C CA . THR A 1 71 ? 0.878 6.274 1.483 1.00 86.50 71 THR A CA 1
ATOM 518 C C . THR A 1 71 ? 1.927 5.369 2.112 1.00 86.50 71 THR A C 1
ATOM 520 O O . THR A 1 71 ? 2.229 4.312 1.562 1.00 86.50 71 THR A O 1
ATOM 523 N N . THR A 1 72 ? 2.418 5.742 3.291 1.00 90.69 72 THR A N 1
ATOM 524 C CA . THR A 1 72 ? 3.400 4.981 4.063 1.00 90.69 72 THR A CA 1
ATOM 525 C C . THR A 1 72 ? 2.736 4.204 5.192 1.00 90.69 72 THR A C 1
ATOM 527 O O . THR A 1 72 ? 1.593 4.461 5.583 1.00 90.69 72 THR A O 1
ATOM 530 N N . ARG A 1 73 ? 3.463 3.231 5.740 1.00 88.12 73 ARG A N 1
ATOM 531 C CA . ARG A 1 73 ? 2.981 2.422 6.858 1.00 88.12 73 ARG A CA 1
ATOM 532 C C . ARG A 1 73 ? 2.724 3.279 8.098 1.00 88.12 73 ARG A C 1
ATOM 534 O O . ARG A 1 73 ? 1.705 3.104 8.757 1.00 88.12 73 ARG A O 1
ATOM 541 N N . GLU A 1 74 ? 3.616 4.215 8.383 1.00 90.88 74 GLU A N 1
ATOM 542 C CA . GLU A 1 74 ? 3.552 5.101 9.542 1.00 90.88 74 GLU A CA 1
ATOM 543 C C . GLU A 1 74 ? 2.319 6.010 9.470 1.00 90.88 74 GLU A C 1
ATOM 545 O O . GLU A 1 74 ? 1.613 6.187 10.463 1.00 90.88 74 GLU A O 1
ATOM 550 N N . GLU A 1 75 ? 2.010 6.537 8.281 1.00 91.56 75 GLU A N 1
ATOM 551 C CA . GLU A 1 75 ? 0.799 7.330 8.048 1.00 91.56 75 GLU A CA 1
ATOM 552 C C . GLU A 1 75 ? -0.473 6.499 8.257 1.00 91.56 75 GLU A C 1
ATOM 554 O O . GLU A 1 75 ? -1.413 6.960 8.910 1.00 91.56 75 GLU A O 1
ATOM 559 N N . LEU A 1 76 ? -0.489 5.257 7.759 1.00 93.25 76 LEU A N 1
ATOM 560 C CA . LEU A 1 76 ? -1.612 4.336 7.946 1.00 93.25 76 LEU A CA 1
ATOM 561 C C . LEU A 1 76 ? -1.822 4.004 9.432 1.00 93.25 76 LEU A C 1
ATOM 563 O O . LEU A 1 76 ? -2.956 4.013 9.912 1.00 93.25 76 LEU A O 1
ATOM 567 N N . GLU A 1 77 ? -0.748 3.752 10.184 1.00 92.31 77 GLU A N 1
ATOM 568 C CA . GLU A 1 77 ? -0.806 3.473 11.625 1.00 92.31 77 GLU A CA 1
ATOM 569 C C . GLU A 1 77 ? -1.265 4.697 12.436 1.00 92.31 77 GLU A C 1
ATOM 571 O O . GLU A 1 77 ? -2.074 4.565 13.366 1.00 92.31 77 GLU A O 1
ATOM 576 N N . ALA A 1 78 ? -0.812 5.898 12.069 1.00 94.56 78 ALA A N 1
ATOM 577 C CA . ALA A 1 78 ? -1.257 7.146 12.682 1.00 94.56 78 ALA A CA 1
ATOM 578 C C . ALA A 1 78 ? -2.752 7.398 12.423 1.00 94.56 78 ALA A C 1
ATOM 580 O O . ALA A 1 78 ? -3.502 7.680 13.361 1.00 94.56 78 ALA A O 1
ATOM 581 N N . SER A 1 79 ? -3.203 7.219 11.177 1.00 93.31 79 SER A N 1
ATOM 582 C CA . SER A 1 79 ? -4.619 7.308 10.797 1.00 93.31 79 SER A CA 1
ATOM 583 C C . SER A 1 79 ? -5.471 6.308 11.587 1.00 93.31 79 SER A C 1
ATOM 585 O O . SER A 1 79 ? -6.461 6.687 12.221 1.00 93.31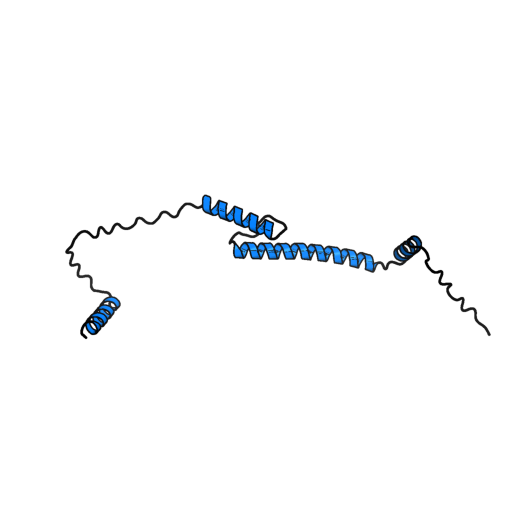 79 SER A O 1
ATOM 587 N N . ALA A 1 80 ? -5.034 5.047 11.671 1.00 94.56 80 ALA A N 1
ATOM 588 C CA . ALA A 1 80 ? -5.725 4.018 12.445 1.00 94.56 80 ALA A CA 1
ATOM 589 C C . ALA A 1 80 ? -5.814 4.373 13.938 1.00 94.56 80 ALA A C 1
ATOM 591 O O . ALA A 1 80 ? -6.842 4.150 14.582 1.00 94.56 80 ALA A O 1
ATOM 592 N N . SER A 1 81 ? -4.747 4.947 14.496 1.00 93.00 81 SER A N 1
ATOM 593 C CA . SER A 1 81 ? -4.696 5.368 15.897 1.00 93.00 81 SER A CA 1
ATOM 594 C C . SER A 1 81 ? -5.686 6.495 16.192 1.00 93.00 81 SER A C 1
ATOM 596 O O . SER A 1 81 ? -6.419 6.414 17.180 1.00 93.00 81 SER A O 1
ATOM 598 N N . LEU A 1 82 ? -5.772 7.497 15.311 1.00 93.00 82 LEU A N 1
ATOM 599 C CA . LEU A 1 82 ? -6.753 8.582 15.413 1.00 93.00 82 LEU A CA 1
ATOM 600 C C . LEU A 1 82 ? -8.190 8.051 15.339 1.00 93.00 82 LEU A C 1
ATOM 602 O O . LEU A 1 82 ? -9.032 8.426 16.156 1.00 93.00 82 LEU A O 1
ATOM 606 N N . LEU A 1 83 ? -8.463 7.126 14.416 1.00 93.06 83 LEU A N 1
ATOM 607 C CA . LEU A 1 83 ? -9.786 6.514 14.267 1.00 93.06 83 LEU A CA 1
ATOM 608 C C . LEU A 1 83 ? -10.186 5.687 15.492 1.00 93.06 83 LEU A C 1
ATOM 610 O O . LEU A 1 83 ? -11.330 5.765 15.944 1.00 93.06 83 LEU A O 1
ATOM 614 N N . ARG A 1 84 ? -9.249 4.931 16.075 1.00 93.12 84 ARG A N 1
ATOM 615 C CA . ARG A 1 84 ? -9.491 4.199 17.327 1.00 93.12 84 ARG A CA 1
ATOM 616 C C . ARG A 1 84 ? -9.775 5.151 18.479 1.00 93.12 84 ARG A C 1
ATOM 618 O O . ARG A 1 84 ? -10.740 4.936 19.205 1.00 93.12 84 ARG A O 1
ATOM 625 N N . GLN A 1 85 ? -8.991 6.218 18.615 1.00 93.56 85 GLN A N 1
ATOM 626 C CA . GLN A 1 85 ? -9.207 7.214 19.659 1.00 93.56 85 GLN A CA 1
ATOM 627 C C . GLN A 1 85 ? -10.584 7.880 19.527 1.00 93.56 85 GLN A C 1
ATOM 629 O O . GLN A 1 85 ? -11.306 7.998 20.516 1.00 93.56 85 GLN A O 1
ATOM 634 N N . TRP A 1 86 ? -10.978 8.263 18.311 1.00 92.94 86 TRP A N 1
ATOM 635 C CA . TRP A 1 86 ? -12.302 8.820 18.040 1.00 92.94 86 TRP A CA 1
ATOM 636 C C . TRP A 1 86 ? -13.425 7.830 18.375 1.00 92.94 86 TRP A C 1
ATOM 638 O O . TRP A 1 86 ? -14.400 8.191 19.040 1.00 92.94 86 TRP A O 1
ATOM 648 N N . ARG A 1 87 ? -13.277 6.562 17.974 1.00 91.62 87 ARG A N 1
ATOM 649 C CA . ARG A 1 87 ? -14.231 5.496 18.302 1.00 91.62 87 ARG A CA 1
ATOM 650 C C . ARG A 1 87 ? -14.377 5.329 19.812 1.00 91.62 87 ARG A C 1
ATOM 652 O O . ARG A 1 87 ? -15.492 5.248 20.313 1.00 91.62 87 ARG A O 1
ATOM 659 N N . ASP A 1 88 ? -13.270 5.295 20.543 1.00 89.56 88 ASP A N 1
ATOM 660 C CA . ASP A 1 88 ? -13.285 5.074 21.988 1.00 89.56 88 ASP A CA 1
ATOM 661 C C . ASP A 1 88 ? -13.888 6.280 22.748 1.00 89.56 88 ASP A C 1
ATOM 663 O O . ASP A 1 88 ? -14.502 6.101 23.799 1.00 89.56 88 ASP A O 1
ATOM 667 N N . GLN A 1 89 ? -13.781 7.500 22.204 1.00 90.00 89 GLN A N 1
ATOM 668 C CA . GLN A 1 89 ? -14.427 8.705 22.751 1.00 90.00 89 GLN A CA 1
ATOM 669 C C . GLN A 1 89 ? -15.934 8.774 22.467 1.00 90.00 89 GLN A C 1
ATOM 671 O O . GLN A 1 89 ? -16.692 9.300 23.283 1.00 90.00 89 GLN A O 1
ATOM 676 N N . THR A 1 90 ? -16.369 8.276 21.310 1.00 87.88 90 THR A N 1
ATOM 677 C CA . THR A 1 90 ? -17.766 8.358 20.850 1.00 87.88 90 THR A CA 1
ATOM 678 C C . THR A 1 90 ? -18.599 7.136 21.218 1.00 87.88 90 THR A C 1
ATOM 680 O O . THR A 1 90 ? -19.829 7.220 21.244 1.00 87.88 90 THR A O 1
ATOM 683 N N . ALA A 1 91 ? -17.959 6.009 21.540 1.00 83.19 91 ALA A N 1
ATOM 684 C CA . ALA A 1 91 ? -18.652 4.804 21.953 1.00 83.19 91 ALA A CA 1
ATOM 685 C C . ALA A 1 91 ? -19.453 5.063 23.245 1.00 83.19 91 ALA A C 1
ATOM 687 O O . ALA A 1 91 ? -18.888 5.499 24.257 1.00 83.19 91 ALA A O 1
ATOM 688 N N . PRO A 1 92 ? -20.769 4.775 23.260 1.00 78.12 92 PRO A N 1
ATOM 689 C CA . PRO A 1 92 ? -21.546 4.866 24.482 1.00 78.12 92 PRO A CA 1
ATOM 690 C C . PRO A 1 92 ? -20.953 3.896 25.503 1.00 78.12 92 PRO A C 1
ATOM 692 O O . PRO A 1 92 ? -20.830 2.697 25.241 1.00 78.12 92 PRO A O 1
ATOM 695 N N . LYS A 1 93 ? -20.578 4.414 26.680 1.00 79.38 93 LYS A N 1
ATOM 696 C CA . LYS A 1 93 ? -20.078 3.577 27.775 1.00 79.38 93 LYS A CA 1
ATOM 697 C C . LYS A 1 93 ? -21.111 2.480 28.036 1.00 79.38 93 LYS A C 1
ATOM 699 O O . LYS A 1 93 ? -22.289 2.819 28.204 1.00 79.38 93 LYS A O 1
ATOM 704 N N . PRO A 1 94 ? -20.717 1.194 28.074 1.00 75.56 94 PRO A N 1
ATOM 705 C CA . PRO A 1 94 ? -21.666 0.133 28.357 1.00 75.56 94 PRO A CA 1
ATOM 706 C C . PRO A 1 94 ? -22.335 0.460 29.689 1.00 75.56 94 PRO A C 1
ATOM 708 O O . PRO A 1 94 ? -21.656 0.641 30.705 1.00 75.56 94 PRO A O 1
ATOM 711 N N . LYS A 1 95 ? -23.667 0.607 29.677 1.00 75.62 95 LYS A N 1
ATOM 712 C CA . LYS A 1 95 ? -24.442 0.742 30.910 1.00 75.62 95 LYS A CA 1
ATOM 713 C C . LYS A 1 95 ? -24.146 -0.512 31.713 1.00 75.62 95 LYS A C 1
ATOM 715 O O . LYS A 1 95 ? -24.571 -1.600 31.330 1.00 75.62 95 LYS A O 1
ATOM 720 N N . ARG A 1 96 ? -23.356 -0.365 32.779 1.00 74.62 96 ARG A N 1
ATOM 721 C CA . ARG A 1 96 ? -23.076 -1.462 33.698 1.00 74.62 96 ARG A CA 1
ATOM 722 C C . ARG A 1 96 ? -24.442 -2.013 34.115 1.00 74.62 96 ARG A C 1
ATOM 724 O O . ARG A 1 96 ? -25.269 -1.203 34.547 1.00 74.62 96 ARG A O 1
ATOM 731 N N . PRO A 1 97 ? -24.718 -3.318 33.930 1.00 76.75 97 PRO A N 1
ATOM 732 C CA . PRO A 1 97 ? -25.965 -3.876 34.423 1.00 76.75 97 PRO A CA 1
ATOM 733 C C . PRO A 1 97 ? -26.073 -3.494 35.902 1.00 76.75 97 PRO A C 1
ATOM 735 O O . PRO A 1 97 ? -25.034 -3.479 36.584 1.00 76.75 97 PRO A O 1
ATOM 738 N N . PRO A 1 98 ? -27.267 -3.091 36.377 1.00 73.81 98 PRO A N 1
ATOM 739 C CA . PRO A 1 98 ? -27.437 -2.765 37.780 1.00 73.81 98 PRO A CA 1
ATOM 740 C C . PRO A 1 98 ? -26.879 -3.945 38.563 1.00 73.81 98 PRO A C 1
ATOM 742 O O . PRO A 1 98 ? -27.234 -5.097 38.302 1.00 73.81 98 PRO A O 1
ATOM 745 N N . LEU A 1 99 ? -25.916 -3.655 39.439 1.00 71.06 99 LEU A N 1
ATOM 746 C CA . LEU A 1 99 ? -25.440 -4.654 40.373 1.00 71.06 99 LEU A CA 1
ATOM 747 C C . LEU A 1 99 ? -26.707 -5.058 41.116 1.00 71.06 99 LEU A C 1
ATOM 749 O O . LEU A 1 99 ? -27.358 -4.195 41.703 1.00 71.06 99 LEU A O 1
ATOM 753 N N . HIS A 1 100 ? -27.144 -6.308 40.964 1.00 65.50 100 HIS A N 1
ATOM 754 C CA . HIS A 1 100 ? -28.201 -6.812 41.816 1.00 65.50 100 HIS A CA 1
ATOM 755 C C . HIS A 1 100 ? -27.643 -6.664 43.222 1.00 65.50 100 HIS A C 1
ATOM 757 O O . HIS A 1 100 ? -26.770 -7.433 43.624 1.00 65.50 100 HIS A O 1
ATOM 763 N N . ASP A 1 101 ? -28.092 -5.625 43.921 1.00 59.06 101 ASP A N 1
ATOM 764 C CA . ASP A 1 101 ? -27.924 -5.477 45.349 1.00 59.06 101 ASP A CA 1
ATOM 765 C C . ASP A 1 101 ? -28.738 -6.617 45.950 1.00 59.06 101 ASP A C 1
ATOM 767 O O . ASP A 1 101 ? -29.863 -6.459 46.424 1.00 59.06 101 ASP A O 1
ATOM 771 N N . THR A 1 102 ? -28.171 -7.823 45.901 1.00 60.84 102 THR A N 1
ATOM 772 C CA . THR A 1 102 ? -28.466 -8.849 46.875 1.00 60.84 102 THR A CA 1
ATOM 773 C C . THR A 1 102 ? -27.945 -8.259 48.169 1.00 60.84 102 THR A C 1
ATOM 775 O O . THR A 1 102 ? -26.796 -8.465 48.561 1.00 60.84 102 THR A O 1
ATOM 778 N N . SER A 1 103 ? -28.782 -7.421 48.775 1.00 58.56 103 SER A N 1
ATOM 779 C CA . SER A 1 103 ? -28.746 -7.096 50.181 1.00 58.56 103 SER A CA 1
ATOM 780 C C . SER A 1 103 ? -28.700 -8.438 50.899 1.00 58.56 103 SER A C 1
ATOM 782 O O . SER A 1 103 ? -29.720 -9.067 51.166 1.00 58.56 103 SER A O 1
ATOM 784 N N . LEU A 1 104 ? -27.485 -8.930 51.136 1.00 58.00 104 LEU A N 1
ATOM 785 C CA . LEU A 1 104 ? -27.197 -10.034 52.032 1.00 58.00 104 LEU A CA 1
ATOM 786 C C . LEU A 1 104 ? -27.341 -9.468 53.444 1.00 58.00 104 LEU A C 1
ATOM 788 O O . LEU A 1 104 ? -26.383 -9.308 54.196 1.00 58.00 104 LEU A O 1
ATOM 792 N N . LYS A 1 105 ? -28.575 -9.092 53.770 1.00 57.19 105 LYS A N 1
ATOM 793 C CA . LYS A 1 105 ? -29.040 -8.830 55.116 1.00 57.19 105 LYS A CA 1
ATOM 794 C C . LYS A 1 105 ? -30.136 -9.852 55.381 1.00 57.19 105 LYS A C 1
ATOM 796 O O . LYS A 1 105 ? -31.139 -9.880 54.674 1.00 57.19 105 LYS A O 1
ATOM 801 N N . SER A 1 106 ? -29.930 -10.609 56.456 1.00 49.34 106 SER A N 1
ATOM 802 C CA . SER A 1 106 ? -30.779 -11.681 56.999 1.00 49.34 106 SER A CA 1
ATOM 803 C C . SER A 1 106 ? -30.449 -13.031 56.344 1.00 49.34 106 SER A C 1
ATOM 805 O O . SER A 1 106 ? -30.742 -13.268 55.185 1.00 49.34 106 SER A O 1
ATOM 807 N N . GLY A 1 107 ? -29.728 -13.948 56.991 1.00 54.91 107 GLY A N 1
ATOM 808 C CA . GLY A 1 107 ? -30.038 -14.426 58.334 1.00 54.91 107 GLY A CA 1
ATOM 809 C C . GLY A 1 107 ? -31.418 -15.081 58.293 1.00 54.91 107 GLY A C 1
ATOM 810 O O . GLY A 1 107 ? -32.408 -14.375 58.406 1.00 54.91 107 GLY A O 1
ATOM 811 N N . ALA A 1 108 ? -31.457 -16.403 58.103 1.00 51.56 108 ALA A N 1
ATOM 812 C CA . ALA A 1 108 ? -32.655 -17.250 58.079 1.00 51.56 108 ALA A CA 1
ATOM 813 C C . ALA A 1 108 ? -33.625 -17.064 56.888 1.00 51.56 108 ALA A C 1
ATOM 815 O O . ALA A 1 108 ? -34.656 -16.411 56.991 1.00 51.56 108 ALA A O 1
ATOM 816 N N . ALA A 1 109 ? -33.371 -17.780 55.790 1.00 45.25 109 ALA A N 1
ATOM 817 C CA . ALA A 1 109 ? -34.443 -18.273 54.927 1.00 45.25 109 ALA A CA 1
ATOM 818 C C . ALA A 1 109 ? -34.098 -19.696 54.475 1.00 45.25 109 ALA A C 1
ATOM 820 O O . ALA A 1 109 ? -33.246 -19.922 53.622 1.00 45.25 109 ALA A O 1
ATOM 821 N N . SER A 1 110 ? -34.741 -20.673 55.108 1.00 51.91 110 SER A N 1
ATOM 822 C CA . SER A 1 110 ? -34.779 -22.052 54.645 1.00 51.91 110 SER A CA 1
ATOM 823 C C . SER A 1 110 ? -35.673 -22.133 53.403 1.00 51.91 110 SER A C 1
ATOM 825 O O . SER A 1 110 ? -36.883 -22.312 53.535 1.00 51.91 110 SER A O 1
ATOM 827 N N . SER A 1 111 ? -35.119 -22.013 52.198 1.00 44.88 111 SER A N 1
ATOM 828 C CA . SER A 1 111 ? -35.814 -22.468 50.990 1.00 44.88 111 SER A CA 1
ATOM 829 C C . SER A 1 111 ? -35.295 -23.856 50.615 1.00 44.88 111 SER A C 1
ATOM 831 O O . SER A 1 111 ? -34.162 -24.047 50.177 1.00 44.88 111 SER A O 1
ATOM 833 N N . LYS A 1 112 ? -36.137 -24.865 50.858 1.00 54.75 112 LYS A N 1
ATOM 834 C CA . LYS A 1 112 ? -35.985 -26.219 50.320 1.00 54.75 112 LYS A CA 1
ATOM 835 C C . LYS A 1 112 ? -36.27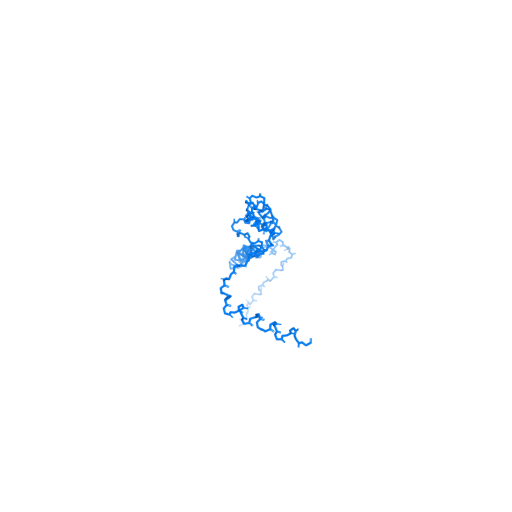5 -26.181 48.814 1.00 54.75 112 LYS A C 1
ATOM 837 O O . LYS A 1 112 ? -37.354 -26.578 48.392 1.00 54.75 112 LYS A O 1
ATOM 842 N N . GLU A 1 113 ? -35.326 -25.720 48.010 1.00 60.72 113 GLU A N 1
ATOM 843 C CA . GLU A 1 113 ? -35.274 -26.095 46.593 1.00 60.72 113 GLU A CA 1
ATOM 844 C C . GLU A 1 113 ? -34.533 -27.443 46.496 1.00 60.72 113 GLU A C 1
ATOM 846 O O . GLU A 1 113 ? -33.479 -27.593 47.129 1.00 60.72 113 GLU A O 1
ATOM 851 N N . PRO A 1 114 ? -35.023 -28.448 45.742 1.00 60.69 114 PRO A N 1
ATOM 852 C CA . PRO A 1 114 ? -34.239 -29.651 45.507 1.00 60.69 114 PRO A CA 1
ATOM 853 C C . PRO A 1 114 ? -32.978 -29.263 44.727 1.00 60.69 114 PRO A C 1
ATOM 855 O O . PRO A 1 114 ? -33.047 -28.777 43.598 1.00 60.69 114 PRO A O 1
ATOM 858 N N . LEU A 1 115 ? -31.814 -29.454 45.354 1.00 65.81 115 LEU A N 1
ATOM 859 C CA . LEU A 1 115 ? -30.508 -29.280 44.722 1.00 65.81 115 LEU A CA 1
ATOM 860 C C . LEU A 1 115 ? -30.492 -30.010 43.376 1.00 65.81 115 LEU A C 1
ATOM 862 O O . LEU A 1 115 ? -30.900 -31.170 43.287 1.00 65.81 115 LEU A O 1
ATOM 866 N N . SER A 1 116 ? -29.977 -29.353 42.334 1.00 74.69 116 SER A N 1
ATOM 867 C CA . SER A 1 116 ? -29.747 -30.028 41.057 1.00 74.69 116 SER A CA 1
ATOM 868 C C . SER A 1 116 ? -28.875 -31.279 41.283 1.00 74.69 116 SER A C 1
ATOM 870 O O . SER A 1 116 ? -27.994 -31.254 42.151 1.00 74.69 116 SER A O 1
ATOM 872 N N . PRO A 1 117 ? -29.058 -32.375 40.521 1.00 75.31 117 PRO A N 1
ATOM 873 C CA . PRO A 1 117 ? -28.347 -33.638 40.765 1.00 75.31 117 PRO A CA 1
ATOM 874 C C . PRO A 1 117 ? -26.820 -33.479 40.858 1.00 75.31 117 PRO A C 1
ATOM 876 O O . PRO A 1 117 ? -26.158 -34.115 41.677 1.00 75.31 117 PRO A O 1
ATOM 879 N N . LYS A 1 118 ? -26.258 -32.551 40.072 1.00 79.88 118 LYS A N 1
ATOM 880 C CA . LYS A 1 118 ? -24.831 -32.201 40.092 1.00 79.88 118 LYS A CA 1
ATOM 881 C C . LYS A 1 118 ? -24.408 -31.495 41.386 1.00 79.88 118 LYS A C 1
ATOM 883 O O . LYS A 1 118 ? -23.322 -31.762 41.898 1.00 79.88 118 LYS A O 1
ATOM 888 N N . ALA A 1 119 ? -25.248 -30.611 41.921 1.00 82.25 119 ALA A N 1
ATOM 889 C CA . ALA A 1 119 ? -24.985 -29.926 43.183 1.00 82.25 119 ALA A CA 1
ATOM 890 C C . ALA A 1 119 ? -25.052 -30.894 44.376 1.00 82.25 119 ALA A C 1
ATOM 892 O O . ALA A 1 119 ? -24.197 -30.824 45.260 1.00 82.25 119 ALA A O 1
ATOM 893 N N . ALA A 1 120 ? -25.991 -31.846 44.359 1.00 80.62 120 ALA A N 1
ATOM 894 C CA . ALA A 1 120 ? -26.092 -32.900 45.369 1.00 80.62 120 ALA A CA 1
ATOM 895 C C . ALA A 1 120 ? -24.867 -33.835 45.359 1.00 80.62 120 ALA A C 1
ATOM 897 O O . ALA A 1 120 ? -24.267 -34.079 46.406 1.00 80.62 120 ALA A O 1
ATOM 898 N N . ALA A 1 121 ? -24.426 -34.283 44.176 1.00 84.44 121 ALA A N 1
ATOM 899 C CA . ALA A 1 121 ? -23.227 -35.113 44.038 1.00 84.44 121 ALA A CA 1
ATOM 900 C C . ALA A 1 121 ? -21.956 -34.390 44.524 1.00 84.44 121 ALA A C 1
ATOM 902 O O . ALA A 1 121 ? -21.141 -34.958 45.250 1.00 84.44 121 ALA A O 1
ATOM 903 N N . ALA A 1 122 ? -21.804 -33.105 44.183 1.00 84.69 122 ALA A N 1
ATOM 904 C CA . ALA A 1 122 ? -20.677 -32.301 44.649 1.00 84.69 122 ALA A CA 1
ATOM 905 C C . ALA A 1 122 ? -20.699 -32.074 46.171 1.00 84.69 122 ALA A C 1
ATOM 907 O O . ALA A 1 122 ? -19.642 -31.997 46.794 1.00 84.69 122 ALA A O 1
ATOM 908 N N . ALA A 1 123 ? -21.879 -31.958 46.786 1.00 83.12 123 ALA A N 1
ATOM 909 C CA . ALA A 1 123 ? -22.009 -31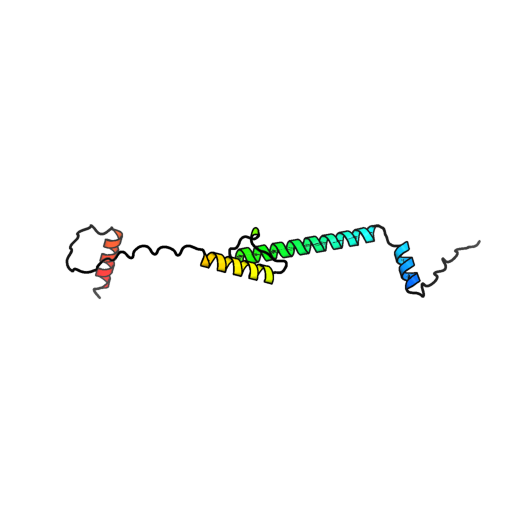.865 48.239 1.00 83.12 123 ALA A CA 1
ATOM 910 C C . ALA A 1 123 ? -21.603 -33.178 48.933 1.00 83.12 123 ALA A C 1
ATOM 912 O O . ALA A 1 123 ? -20.848 -33.139 49.902 1.00 83.12 123 ALA A O 1
ATOM 913 N N . ALA A 1 124 ? -22.011 -34.329 48.390 1.00 84.69 124 ALA A N 1
ATOM 914 C CA . ALA A 1 124 ? -21.646 -35.641 48.924 1.00 84.69 124 ALA A CA 1
ATOM 915 C C . ALA A 1 124 ? -20.125 -35.888 48.902 1.00 84.69 124 ALA A C 1
ATOM 917 O O . ALA A 1 124 ? -19.554 -36.341 49.893 1.00 84.69 124 ALA A O 1
ATOM 918 N N . LEU A 1 125 ? -19.441 -35.514 47.813 1.00 85.75 125 LEU A N 1
ATOM 919 C CA . LEU A 1 125 ? -17.980 -35.636 47.718 1.00 85.75 125 LEU A CA 1
ATOM 920 C C . LEU A 1 125 ? -17.239 -34.745 48.728 1.00 85.75 125 LEU A C 1
ATOM 922 O O . LEU A 1 125 ? -16.190 -35.133 49.237 1.00 85.75 125 LEU A O 1
ATOM 926 N N . ARG A 1 126 ? -17.778 -33.558 49.041 1.00 84.75 126 ARG A N 1
ATOM 927 C CA . ARG A 1 126 ? -17.202 -32.675 50.071 1.00 84.75 126 ARG A CA 1
ATOM 928 C C . ARG A 1 126 ? -17.403 -33.228 51.479 1.00 84.75 126 ARG A C 1
ATOM 930 O O . ARG A 1 126 ? -16.486 -33.123 52.282 1.00 84.75 126 ARG A O 1
ATOM 937 N N . ALA A 1 127 ? -18.555 -33.839 51.755 1.00 82.94 127 ALA A N 1
ATOM 938 C CA . ALA A 1 127 ? -18.823 -34.478 53.042 1.00 82.94 127 ALA A CA 1
ATOM 939 C C . ALA A 1 127 ? -17.872 -35.657 53.308 1.00 82.94 127 ALA A C 1
ATOM 941 O O . ALA A 1 127 ? -17.373 -35.795 54.417 1.00 82.94 127 ALA A O 1
ATOM 942 N N . MET A 1 128 ? -17.561 -36.450 52.278 1.00 81.12 128 MET A N 1
ATOM 943 C CA . MET A 1 128 ? -16.607 -37.565 52.382 1.00 81.12 128 MET A CA 1
ATOM 944 C C . MET A 1 128 ? -15.158 -37.093 52.574 1.00 81.12 128 MET A C 1
ATOM 946 O O . MET A 1 128 ? -14.386 -37.755 53.252 1.00 81.12 128 MET A O 1
ATOM 950 N N . ARG A 1 129 ? -14.781 -35.944 51.993 1.00 81.12 129 ARG A N 1
ATOM 951 C CA . ARG A 1 129 ? -13.419 -35.387 52.088 1.00 81.12 129 ARG A CA 1
ATOM 952 C C . ARG A 1 129 ? -13.153 -34.626 53.396 1.00 81.12 129 ARG A C 1
ATOM 954 O O . ARG A 1 129 ? -12.002 -34.419 53.745 1.00 81.12 129 ARG A O 1
ATOM 961 N N . GLY A 1 130 ? -14.193 -34.174 54.096 1.00 74.19 130 GLY A N 1
ATOM 962 C CA . GLY A 1 130 ? -14.063 -33.429 55.356 1.00 74.19 130 GLY A CA 1
ATOM 963 C C . GLY A 1 130 ? -13.971 -34.300 56.612 1.00 74.19 130 GLY A C 1
ATOM 964 O O . GLY A 1 130 ? -14.081 -33.757 57.706 1.00 74.19 130 GLY A O 1
ATOM 965 N N . HIS A 1 131 ? -13.847 -35.621 56.460 1.00 56.84 131 HIS A N 1
ATOM 966 C CA . HIS A 1 131 ? -13.874 -36.593 57.554 1.00 56.84 131 HIS A CA 1
ATOM 967 C C . HIS A 1 131 ? -12.573 -37.419 57.641 1.00 56.84 131 HIS A C 1
ATOM 969 O O . HIS A 1 131 ? -12.621 -38.607 57.963 1.00 56.84 131 HIS A O 1
ATOM 975 N N . GLU A 1 132 ? -11.435 -36.777 57.358 1.00 50.78 132 GLU A N 1
ATOM 976 C CA . GLU A 1 132 ? -10.072 -37.239 57.679 1.00 50.78 132 GLU A CA 1
ATOM 977 C C . GLU A 1 132 ? -9.400 -36.268 58.656 1.00 50.78 132 GLU A C 1
ATOM 979 O O . GLU A 1 132 ? -9.585 -35.039 58.482 1.00 50.78 132 GLU A O 1
#

Radius of gyration: 40.79 Å; Cα contacts (8 Å, |Δi|>4): 43; chains: 1; bounding box: 78×51×116 Å

Sequence (132 aa):
MPDADTPTEFEPITTQEAADAYVASHLPDDYQHAIDRAAQLEKDLADSQRALAASQVAAATGVPVEALTGTTREELEASASLLRQWRDQTAPKPKRPPLHDTSLKSGAASSKEPLSPKAAAAAALRAMRGHE

Organism: NCBI:txid525246

Solvent-accessible surface area (backbone atoms only — not comparable to full-atom values): 8344 Å² total; per-residue (Å²): 139,83,86,82,84,72,74,80,79,79,75,77,76,86,44,71,70,56,44,52,53,48,48,70,75,65,57,57,77,67,53,60,54,50,51,55,50,49,56,50,51,54,50,53,46,51,55,50,53,39,52,51,44,40,49,51,46,19,69,75,70,73,43,60,56,91,76,48,51,66,80,49,66,68,43,30,50,51,40,44,50,52,52,49,52,51,48,66,71,68,51,76,74,78,77,72,72,78,75,79,78,72,70,88,68,75,84,88,78,93,74,89,66,84,66,53,73,69,56,48,53,56,49,53,56,51,60,65,65,71,73,120

Foldseek 3Di:
DDDDPPPPPPDDPPDPVSVVVVCVVPPPPVVVVVVVVVVVVVVVVLVVVQQVLLVVLCVVLVNDSVQADDSDSVSRNVSSVVVVVVCVVPPDDPPDPPPPPPVPDDDDDDDPDPPDPVRVVVVVVVVVVVPD

Nearest PDB structures (foldseek):
  6tye-assembly1_F  TM=2.006E-01  e=8.999E+00  Mycobacterium tuberculosis